Protein AF-A0A957JI49-F1 (afdb_monomer_lite)

Sequence (72 aa):
MTLTTIHSILSNTVWMFYLALGLWGLFRAIRKQGVDGGYL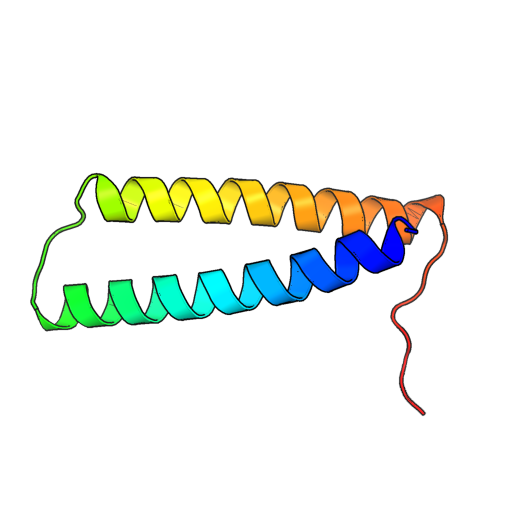GAMVIIQVLVLLQGLMGGYLWLIDGARPGRGG

Foldseek 3Di:
DDLVVVLVVLVVVLVVLVVVLVVVVVVCVVVVHDDDPVSVVSVVVSVVSVVVSVVSVCCCVPPVVDD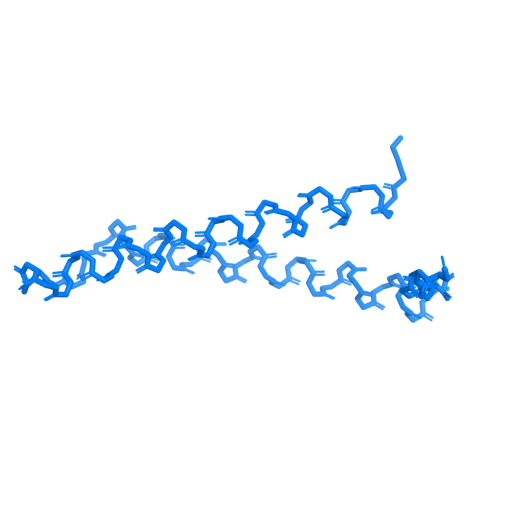DPPDD

Radius of gyration: 15.78 Å; chains: 1; bounding box: 35×27×43 Å

Secondary structure (DSSP, 8-state):
--HHHHHHHHHHHHHHHHHHHHHHHHHHHHTTPPPPHHHHHHHHHHHHHHHHHHHHHHHHHHTS--------

Structure (mmCIF, N/CA/C/O backbone):
data_AF-A0A957JI49-F1
#
_entry.id   AF-A0A957JI49-F1
#
loop_
_atom_site.group_PDB
_atom_site.id
_atom_site.type_symbol
_atom_site.label_atom_id
_atom_site.label_alt_id
_atom_site.label_comp_id
_atom_site.label_asym_id
_atom_site.label_entity_id
_atom_site.label_seq_id
_atom_site.pdbx_PDB_ins_code
_atom_site.Cartn_x
_atom_site.Cartn_y
_atom_site.Cartn_z
_atom_site.occupancy
_atom_site.B_iso_or_equiv
_atom_site.auth_seq_id
_atom_site.auth_comp_id
_atom_site.auth_asym_id
_atom_site.auth_atom_id
_atom_site.pdbx_PDB_model_num
ATOM 1 N N . MET A 1 1 ? 18.585 5.998 -11.356 1.00 59.12 1 MET A N 1
ATOM 2 C CA . MET A 1 1 ? 17.543 5.088 -10.827 1.00 59.12 1 MET A CA 1
ATOM 3 C C . MET A 1 1 ? 16.797 4.507 -12.017 1.00 59.12 1 MET A C 1
ATOM 5 O O . MET A 1 1 ? 16.362 5.297 -12.844 1.00 59.12 1 MET A O 1
ATOM 9 N N . THR A 1 2 ? 16.696 3.183 -12.156 1.00 87.94 2 THR A N 1
ATOM 10 C CA . THR A 1 2 ? 15.921 2.551 -13.244 1.00 87.94 2 THR A CA 1
ATOM 11 C C . THR A 1 2 ? 14.500 2.229 -12.775 1.00 87.94 2 THR A C 1
ATOM 13 O O . THR A 1 2 ? 14.257 2.112 -11.570 1.00 87.94 2 THR A O 1
ATOM 16 N N . LEU A 1 3 ? 13.559 2.061 -13.712 1.00 87.50 3 LEU A N 1
ATOM 17 C CA . LEU A 1 3 ? 12.172 1.696 -13.398 1.00 87.50 3 LEU A CA 1
ATOM 18 C C . LEU A 1 3 ? 12.092 0.376 -12.610 1.00 87.50 3 LEU A C 1
ATOM 20 O O . LEU A 1 3 ? 11.334 0.277 -11.648 1.00 87.50 3 LEU A O 1
ATOM 24 N N . THR A 1 4 ? 12.942 -0.599 -12.945 1.00 89.75 4 THR A N 1
ATOM 25 C CA . THR A 1 4 ? 13.071 -1.875 -12.226 1.00 89.75 4 THR A CA 1
ATOM 26 C C . THR A 1 4 ? 13.486 -1.685 -10.764 1.00 89.75 4 THR A C 1
ATOM 28 O O . THR A 1 4 ? 12.935 -2.340 -9.880 1.00 89.75 4 THR A O 1
ATOM 31 N N . THR A 1 5 ? 14.423 -0.771 -10.474 1.00 90.75 5 THR A N 1
ATOM 32 C CA . THR A 1 5 ? 14.833 -0.467 -9.091 1.00 90.75 5 THR A CA 1
ATOM 33 C C . THR A 1 5 ? 13.680 0.136 -8.292 1.00 90.75 5 THR A C 1
ATOM 35 O O . THR A 1 5 ? 13.436 -0.288 -7.164 1.00 90.75 5 THR A O 1
ATOM 38 N N . ILE A 1 6 ? 12.939 1.083 -8.879 1.00 92.88 6 ILE A N 1
ATOM 39 C CA . ILE A 1 6 ? 11.778 1.706 -8.224 1.00 92.88 6 ILE A CA 1
ATOM 40 C 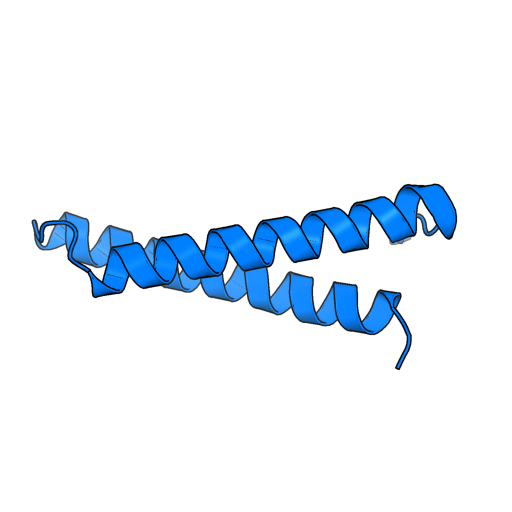C . ILE A 1 6 ? 10.694 0.653 -7.966 1.00 92.88 6 ILE A C 1
ATOM 42 O O . ILE A 1 6 ? 10.175 0.576 -6.856 1.00 92.88 6 ILE A O 1
ATOM 46 N N . HIS A 1 7 ? 10.405 -0.202 -8.951 1.00 92.50 7 HIS A N 1
ATOM 47 C CA . HIS A 1 7 ? 9.434 -1.289 -8.820 1.00 92.50 7 HIS A CA 1
ATOM 48 C C . HIS A 1 7 ? 9.800 -2.278 -7.702 1.00 92.50 7 HIS A C 1
ATOM 50 O O . HIS A 1 7 ? 8.927 -2.716 -6.955 1.00 92.50 7 HIS A O 1
ATOM 56 N N . SER A 1 8 ? 11.086 -2.608 -7.550 1.00 93.31 8 SER A N 1
ATOM 57 C CA . SER A 1 8 ? 11.567 -3.508 -6.494 1.00 93.31 8 SER A CA 1
ATOM 58 C C . SER A 1 8 ? 11.417 -2.897 -5.093 1.00 93.31 8 SER A C 1
ATOM 60 O O . SER A 1 8 ? 10.857 -3.524 -4.191 1.00 93.31 8 SER A O 1
ATOM 62 N N . ILE A 1 9 ? 11.834 -1.638 -4.917 1.00 94.88 9 ILE A N 1
ATOM 63 C CA . ILE A 1 9 ? 11.701 -0.919 -3.637 1.00 94.88 9 ILE A CA 1
ATOM 64 C C . ILE A 1 9 ? 10.224 -0.748 -3.262 1.00 94.88 9 ILE A C 1
ATOM 66 O O . ILE A 1 9 ? 9.838 -0.973 -2.109 1.00 94.88 9 ILE A O 1
ATOM 70 N N . LEU A 1 10 ? 9.384 -0.389 -4.238 1.00 94.69 10 LEU A N 1
ATOM 71 C CA . LEU A 1 10 ? 7.946 -0.260 -4.037 1.00 94.69 10 LEU A CA 1
ATOM 72 C C . LEU A 1 10 ? 7.320 -1.611 -3.674 1.00 94.69 10 LEU A C 1
ATOM 74 O O . LEU A 1 10 ? 6.544 -1.662 -2.725 1.00 94.69 10 LEU A O 1
ATOM 78 N N . SER A 1 11 ? 7.728 -2.711 -4.319 1.00 95.88 11 SER A N 1
ATOM 79 C CA . SER A 1 11 ? 7.275 -4.068 -3.974 1.00 95.88 11 SER A CA 1
ATOM 80 C C . SER A 1 11 ? 7.508 -4.397 -2.504 1.00 95.88 11 SER A C 1
ATOM 82 O O . SER A 1 11 ? 6.604 -4.879 -1.820 1.00 95.88 11 SER A O 1
ATOM 84 N N . ASN A 1 12 ? 8.720 -4.128 -2.010 1.00 96.19 12 ASN A N 1
ATOM 85 C CA . ASN A 1 12 ? 9.077 -4.403 -0.622 1.00 96.19 12 ASN A CA 1
ATOM 86 C C . ASN A 1 12 ? 8.244 -3.546 0.345 1.00 96.19 12 ASN A C 1
ATOM 88 O O . ASN A 1 12 ? 7.718 -4.042 1.339 1.00 96.19 12 ASN A O 1
ATOM 92 N N . THR A 1 13 ? 8.055 -2.272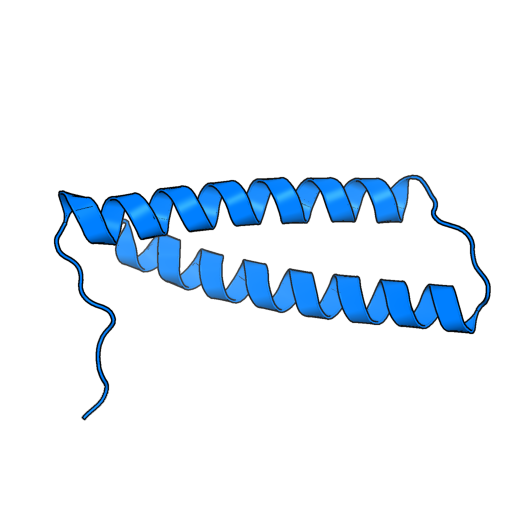 0.002 1.00 96.06 13 THR A N 1
ATOM 93 C CA . THR A 1 13 ? 7.254 -1.327 0.792 1.00 96.06 13 THR A CA 1
ATOM 94 C C . THR A 1 13 ? 5.780 -1.744 0.850 1.00 96.06 13 THR A C 1
ATOM 96 O O . THR A 1 13 ? 5.185 -1.746 1.925 1.00 96.06 13 THR A O 1
ATOM 99 N N . VAL A 1 14 ? 5.198 -2.151 -0.284 1.00 96.81 14 VAL A N 1
ATOM 100 C CA . VAL A 1 14 ? 3.801 -2.606 -0.404 1.00 96.81 14 VAL A CA 1
ATOM 101 C C . VAL A 1 14 ? 3.541 -3.826 0.471 1.00 96.81 14 VAL A C 1
ATOM 103 O O . VAL A 1 14 ? 2.575 -3.840 1.232 1.00 96.81 14 VAL A O 1
ATOM 106 N N . TRP A 1 15 ? 4.411 -4.836 0.407 1.00 96.38 15 TRP A N 1
ATOM 107 C CA . TRP A 1 15 ? 4.281 -6.035 1.236 1.00 96.38 15 TRP A CA 1
ATOM 108 C C . TRP A 1 15 ? 4.399 -5.720 2.735 1.00 96.38 15 TRP A C 1
ATOM 110 O O . TRP A 1 15 ? 3.563 -6.166 3.523 1.00 96.38 15 TRP A O 1
ATOM 120 N N . MET A 1 16 ? 5.386 -4.909 3.135 1.00 97.69 16 MET A N 1
ATOM 121 C CA . MET A 1 16 ? 5.542 -4.490 4.533 1.00 97.69 16 MET A CA 1
ATOM 122 C C . MET A 1 16 ? 4.323 -3.707 5.036 1.00 97.69 16 MET A C 1
ATOM 124 O O . MET A 1 16 ? 3.869 -3.928 6.160 1.00 97.69 16 MET A O 1
ATOM 128 N N . PHE A 1 17 ? 3.761 -2.825 4.206 1.00 96.81 17 PHE A N 1
ATOM 129 C CA . PHE A 1 17 ? 2.555 -2.077 4.549 1.00 96.81 17 PHE A CA 1
ATOM 130 C C . PHE A 1 17 ? 1.336 -2.997 4.687 1.00 96.81 17 PHE A C 1
ATOM 132 O O . PHE A 1 17 ? 0.576 -2.857 5.643 1.00 96.81 17 PHE A O 1
ATOM 139 N N . TYR A 1 18 ? 1.183 -3.988 3.802 1.00 97.19 18 TYR A N 1
ATOM 140 C CA . TYR A 1 18 ? 0.147 -5.017 3.924 1.00 97.19 18 TYR A CA 1
ATOM 141 C C . TYR A 1 18 ? 0.244 -5.790 5.236 1.00 97.19 18 TYR A C 1
ATOM 143 O O . TYR A 1 18 ? -0.769 -5.968 5.913 1.00 97.19 18 TYR A O 1
ATOM 151 N N . LEU A 1 19 ? 1.449 -6.229 5.610 1.00 97.94 19 LEU A N 1
ATOM 152 C CA . LEU A 1 19 ? 1.681 -6.912 6.880 1.00 97.94 19 LEU A CA 1
ATOM 153 C C . LEU A 1 19 ? 1.288 -6.028 8.065 1.00 97.94 19 LEU A C 1
ATOM 155 O O . LEU A 1 19 ? 0.540 -6.469 8.936 1.00 97.94 19 LEU A O 1
ATOM 159 N N . ALA A 1 20 ? 1.748 -4.776 8.085 1.00 98.06 20 ALA A N 1
ATOM 160 C CA . ALA A 1 20 ? 1.424 -3.835 9.153 1.00 98.06 20 ALA A CA 1
ATOM 161 C C . ALA A 1 20 ? -0.092 -3.587 9.254 1.00 98.06 20 ALA A C 1
ATOM 163 O O . ALA A 1 20 ? -0.657 -3.634 10.348 1.00 98.06 20 ALA A O 1
ATOM 164 N N . LEU A 1 21 ? -0.766 -3.385 8.119 1.00 97.69 21 LEU A N 1
ATOM 165 C CA . LEU A 1 21 ? -2.210 -3.165 8.060 1.00 97.69 21 LEU A CA 1
ATOM 166 C C . LEU A 1 21 ? -3.005 -4.411 8.475 1.00 97.69 21 LEU A C 1
ATOM 168 O O . LEU A 1 21 ? -4.005 -4.295 9.184 1.00 97.69 21 LEU A O 1
ATOM 172 N N . GLY A 1 22 ? -2.547 -5.601 8.081 1.00 96.88 22 GLY A N 1
ATOM 173 C CA . GLY A 1 22 ? -3.128 -6.882 8.480 1.00 96.88 22 GLY A CA 1
ATOM 174 C C . GLY A 1 22 ? -3.000 -7.132 9.981 1.00 96.88 22 GLY A C 1
ATOM 175 O O . GLY A 1 22 ? -3.990 -7.462 10.633 1.00 96.88 22 GLY A O 1
ATOM 176 N N . LEU A 1 23 ? -1.817 -6.893 10.557 1.00 98.19 23 LEU A N 1
ATOM 177 C CA . LEU A 1 23 ? -1.587 -6.990 12.002 1.00 98.19 23 LEU A CA 1
ATOM 178 C C . LEU A 1 23 ? -2.433 -5.977 12.780 1.00 98.19 23 LEU A C 1
ATOM 180 O O . LEU A 1 23 ? -3.040 -6.330 13.791 1.00 98.19 23 LEU A O 1
ATOM 184 N N . TRP A 1 24 ? -2.528 -4.736 12.296 1.00 97.81 24 TRP A N 1
ATOM 185 C CA . TRP A 1 24 ? -3.377 -3.722 12.914 1.00 97.81 24 TRP A CA 1
ATOM 186 C C . TRP A 1 24 ? -4.862 -4.099 12.833 1.00 97.81 24 TRP A C 1
ATOM 188 O O . TRP A 1 24 ? -5.571 -4.012 13.835 1.00 97.81 24 TRP A O 1
ATOM 198 N N . GLY A 1 25 ? -5.328 -4.588 11.682 1.00 96.75 25 GLY A N 1
ATOM 199 C CA . GLY A 1 25 ? -6.692 -5.088 11.506 1.00 96.75 25 GLY A CA 1
ATOM 200 C C . GLY A 1 25 ? -7.014 -6.255 12.440 1.00 96.75 25 GLY A C 1
ATOM 201 O O . GLY A 1 25 ? -8.045 -6.240 13.110 1.00 96.75 25 GLY A O 1
ATOM 202 N N . LEU A 1 26 ? -6.099 -7.221 12.561 1.00 97.12 26 LEU A N 1
ATOM 203 C CA . LEU A 1 26 ? -6.231 -8.351 13.482 1.00 97.12 26 LEU A CA 1
ATOM 204 C C . LEU A 1 26 ? -6.304 -7.882 14.940 1.00 97.12 26 LEU A C 1
ATOM 206 O O . LEU A 1 26 ? -7.182 -8.308 15.688 1.00 97.12 26 LEU A O 1
ATOM 210 N N . PHE A 1 27 ? -5.427 -6.961 15.338 1.00 97.50 27 PHE A N 1
ATOM 211 C CA . PHE A 1 27 ? -5.440 -6.374 16.676 1.00 97.50 27 PHE A CA 1
ATOM 212 C C . PHE A 1 27 ? -6.769 -5.674 16.993 1.00 97.50 27 PHE A C 1
ATOM 214 O O . PHE A 1 27 ? -7.327 -5.860 18.077 1.00 97.50 27 PHE A O 1
ATOM 221 N N . ARG A 1 28 ? -7.316 -4.911 16.040 1.00 96.19 28 ARG A N 1
ATOM 222 C CA . ARG A 1 28 ? -8.635 -4.272 16.178 1.00 96.19 28 ARG A CA 1
ATOM 223 C C . ARG A 1 28 ? -9.757 -5.296 16.301 1.00 96.19 28 ARG A C 1
ATOM 225 O O . ARG A 1 28 ? -10.623 -5.131 17.159 1.00 96.19 28 ARG A O 1
ATOM 232 N N . ALA A 1 29 ? -9.719 -6.361 15.499 1.00 95.81 29 ALA A N 1
ATOM 233 C CA . ALA A 1 29 ? -10.703 -7.440 15.543 1.00 95.81 29 ALA A CA 1
ATOM 234 C C . ALA A 1 29 ? -10.704 -8.151 16.906 1.00 95.81 29 ALA A C 1
ATOM 236 O O . ALA A 1 29 ? -11.766 -8.334 17.500 1.00 95.81 29 ALA A O 1
ATOM 237 N N . ILE A 1 30 ? -9.521 -8.457 17.455 1.00 98.00 30 ILE A N 1
ATOM 238 C CA . ILE A 1 30 ? -9.369 -9.029 18.806 1.00 98.00 30 ILE A CA 1
ATOM 239 C C . ILE A 1 30 ? -9.962 -8.087 19.864 1.00 98.00 30 ILE A C 1
ATOM 241 O O . ILE A 1 30 ? -10.652 -8.530 20.781 1.00 98.00 30 ILE A O 1
ATOM 245 N N . ARG A 1 31 ? -9.746 -6.775 19.719 1.00 96.88 31 ARG A N 1
ATOM 246 C CA . ARG A 1 31 ? -10.311 -5.748 20.609 1.00 96.88 31 ARG A CA 1
ATOM 247 C C . ARG A 1 31 ? -11.782 -5.418 20.339 1.00 96.88 31 ARG A C 1
ATOM 249 O O . ARG A 1 31 ? -12.313 -4.526 20.997 1.00 96.88 31 ARG A O 1
ATOM 256 N N . LYS A 1 32 ? -12.441 -6.105 19.396 1.00 96.44 32 LYS A N 1
ATOM 257 C CA . LYS A 1 32 ? -13.823 -5.833 18.956 1.00 96.44 32 LYS A CA 1
ATOM 258 C C . LYS A 1 32 ? -14.044 -4.366 18.563 1.00 96.44 32 LYS A C 1
ATOM 260 O O . LYS A 1 32 ? -15.128 -3.815 18.744 1.00 96.44 32 LYS A O 1
ATOM 265 N N . GLN A 1 33 ? -13.003 -3.718 18.049 1.00 93.75 33 GLN A N 1
ATOM 266 C CA . GLN A 1 33 ? -13.081 -2.350 17.563 1.00 93.75 33 GLN A CA 1
ATOM 267 C C . GLN A 1 33 ? -13.684 -2.360 16.162 1.00 93.75 33 GLN A C 1
ATOM 269 O O . GLN A 1 33 ? -13.247 -3.119 15.298 1.00 93.75 33 GLN A O 1
ATOM 274 N N . GLY A 1 34 ? -14.673 -1.495 15.933 1.00 92.12 34 GLY A N 1
ATOM 275 C CA . GLY A 1 34 ? -15.217 -1.270 14.599 1.00 92.12 34 GLY A CA 1
ATOM 276 C C . GLY A 1 34 ? -14.173 -0.689 13.646 1.00 92.12 34 GLY A C 1
ATOM 277 O O . GLY A 1 34 ? -13.067 -0.317 14.047 1.00 92.12 34 GLY A O 1
ATOM 278 N N . VAL A 1 35 ? -14.539 -0.593 12.375 1.00 92.81 35 VAL A N 1
ATOM 279 C CA . VAL A 1 35 ? -13.727 0.055 11.345 1.00 92.81 35 VAL A CA 1
ATOM 280 C C . VAL A 1 35 ? -13.891 1.572 11.469 1.00 92.81 35 VAL A C 1
ATOM 282 O O . VAL A 1 35 ? -15.003 2.078 11.355 1.00 92.81 35 VAL A O 1
ATOM 285 N N . ASP A 1 36 ? -12.799 2.294 11.726 1.00 94.25 36 ASP A N 1
ATOM 286 C CA . ASP A 1 36 ? -12.800 3.762 11.751 1.00 94.25 36 ASP A CA 1
ATOM 287 C C . ASP A 1 36 ? -12.220 4.361 10.463 1.00 94.25 36 ASP A C 1
ATOM 289 O O . ASP A 1 36 ? -11.674 3.662 9.604 1.00 94.25 36 ASP A O 1
ATOM 293 N N . GLY A 1 37 ? -12.319 5.688 10.347 1.00 96.06 37 GLY A N 1
ATOM 294 C CA . GLY A 1 37 ? -11.788 6.426 9.204 1.00 96.06 37 GLY A CA 1
ATOM 295 C C . GLY A 1 37 ? -10.275 6.277 9.017 1.00 96.06 37 GLY A C 1
ATOM 296 O O . GLY A 1 37 ? -9.808 6.300 7.883 1.00 96.06 37 GLY A O 1
ATOM 297 N N . GLY A 1 38 ? -9.507 6.062 10.091 1.00 96.00 38 GLY A N 1
ATOM 298 C CA . GLY A 1 38 ? -8.059 5.860 10.003 1.00 96.00 38 GLY A CA 1
ATOM 299 C C . GLY A 1 38 ? -7.700 4.544 9.314 1.00 96.00 38 GLY A C 1
ATOM 300 O O . GLY A 1 38 ? -6.854 4.515 8.422 1.00 96.00 38 GLY A O 1
ATOM 301 N N . TYR A 1 39 ? -8.379 3.455 9.678 1.00 96.50 39 TYR A N 1
ATOM 302 C CA . TYR A 1 39 ? -8.168 2.152 9.045 1.00 96.50 39 TYR A CA 1
ATOM 303 C C . TYR A 1 39 ? -8.717 2.099 7.621 1.00 96.50 39 TYR A C 1
ATOM 305 O O . TYR A 1 39 ? -8.059 1.543 6.745 1.00 96.50 39 TYR A O 1
ATOM 313 N N . LEU A 1 40 ? -9.864 2.736 7.353 1.00 97.38 40 LEU A N 1
ATOM 314 C CA . LEU A 1 40 ? -10.359 2.896 5.980 1.00 97.38 40 LEU A CA 1
ATOM 315 C C . LEU A 1 40 ? -9.386 3.704 5.118 1.00 97.38 40 LEU A C 1
ATOM 317 O O . LEU A 1 40 ? -9.101 3.308 3.993 1.00 97.38 40 LEU A O 1
ATOM 321 N N . GLY A 1 41 ? -8.830 4.794 5.650 1.00 97.56 41 GLY A N 1
ATOM 322 C CA . GLY A 1 41 ? -7.811 5.581 4.958 1.00 97.56 41 GLY A CA 1
ATOM 323 C C . GLY A 1 41 ? -6.581 4.742 4.611 1.00 97.56 41 GLY A C 1
ATOM 324 O O . GLY A 1 41 ? -6.127 4.751 3.469 1.00 97.56 41 GLY A O 1
ATOM 325 N N . ALA A 1 42 ? -6.090 3.941 5.559 1.00 97.25 42 ALA A N 1
ATOM 326 C CA . ALA A 1 42 ? -4.978 3.028 5.313 1.00 97.25 42 ALA A CA 1
ATOM 327 C C . ALA A 1 42 ? -5.311 1.947 4.262 1.00 97.25 42 ALA A C 1
ATOM 329 O O . ALA A 1 42 ? -4.463 1.633 3.427 1.00 97.25 42 ALA A O 1
ATOM 330 N N . MET A 1 43 ? -6.546 1.430 4.248 1.00 97.06 43 MET A N 1
ATOM 331 C CA . MET A 1 43 ? -7.031 0.510 3.209 1.00 97.06 43 MET A CA 1
ATOM 332 C C . MET A 1 43 ? -7.039 1.147 1.813 1.00 97.06 43 MET A C 1
ATOM 334 O O . MET A 1 43 ? -6.605 0.526 0.844 1.00 97.06 43 MET A O 1
ATOM 338 N N . VAL A 1 44 ? -7.477 2.402 1.697 1.00 98.06 44 VAL A N 1
ATOM 339 C CA . VAL A 1 44 ? -7.444 3.131 0.419 1.00 98.06 44 VAL A CA 1
ATOM 340 C C . VAL A 1 44 ? -6.002 3.332 -0.051 1.00 98.06 44 VAL A C 1
ATOM 342 O O . VAL A 1 44 ? -5.700 3.099 -1.221 1.00 98.06 44 VAL A O 1
ATOM 345 N N . ILE A 1 45 ? -5.094 3.702 0.858 1.00 97.25 45 ILE A N 1
ATOM 346 C CA . ILE A 1 45 ? -3.674 3.897 0.536 1.00 97.25 45 ILE A CA 1
ATOM 347 C C . ILE A 1 45 ? -3.062 2.613 -0.028 1.00 97.25 45 ILE A C 1
ATOM 349 O O . ILE A 1 45 ? -2.448 2.663 -1.095 1.00 97.25 45 ILE A O 1
ATOM 353 N N . ILE A 1 46 ? -3.244 1.457 0.628 1.00 96.88 46 ILE A N 1
ATOM 354 C CA . ILE A 1 46 ? -2.679 0.203 0.103 1.00 96.88 46 ILE A CA 1
ATOM 355 C C . ILE A 1 46 ? -3.267 -0.145 -1.265 1.00 96.88 46 ILE A C 1
ATOM 357 O O . ILE A 1 46 ? -2.535 -0.596 -2.141 1.00 96.88 46 ILE A O 1
ATOM 361 N N . GLN A 1 47 ? -4.555 0.114 -1.491 1.00 97.12 47 GLN A N 1
ATOM 362 C CA . GLN A 1 47 ? -5.197 -0.189 -2.765 1.00 97.12 47 GLN A CA 1
ATOM 363 C C . GLN A 1 47 ? -4.611 0.645 -3.912 1.00 97.12 47 GLN A C 1
ATOM 365 O O . GLN A 1 47 ? -4.321 0.103 -4.979 1.00 97.12 47 GLN A O 1
ATOM 370 N N . VAL A 1 48 ? -4.338 1.932 -3.674 1.00 97.75 48 VAL A N 1
ATOM 371 C CA . VAL A 1 48 ? -3.628 2.795 -4.632 1.00 97.75 48 VAL A CA 1
ATOM 372 C C . VAL A 1 48 ? -2.205 2.290 -4.880 1.00 97.75 48 VAL A C 1
ATOM 374 O O . VAL A 1 48 ? -1.787 2.181 -6.033 1.00 97.75 48 VAL A O 1
ATOM 377 N N . LEU A 1 49 ? -1.465 1.932 -3.827 1.00 96.50 49 LEU A N 1
ATOM 378 C CA . LEU A 1 49 ? -0.093 1.432 -3.964 1.00 96.50 49 LEU A CA 1
ATOM 379 C C . LEU A 1 49 ? -0.026 0.125 -4.766 1.00 96.50 49 LEU A C 1
ATOM 381 O O . LEU A 1 49 ? 0.865 -0.039 -5.596 1.00 96.50 49 LEU A O 1
ATOM 385 N N . VAL A 1 50 ? -0.976 -0.789 -4.559 1.00 96.06 50 VAL A N 1
ATOM 386 C CA . VAL A 1 50 ? -1.062 -2.057 -5.299 1.00 96.06 50 VAL A CA 1
ATOM 387 C C . VAL A 1 50 ? -1.383 -1.827 -6.767 1.00 96.06 50 VAL A C 1
ATOM 389 O O . VAL A 1 50 ? -0.777 -2.471 -7.621 1.00 96.06 50 VAL A O 1
ATOM 392 N N . LEU A 1 51 ? -2.289 -0.896 -7.079 1.00 97.38 51 LEU A N 1
ATOM 393 C CA . LEU A 1 51 ? -2.573 -0.525 -8.465 1.00 97.38 51 LEU A CA 1
ATOM 394 C C . LEU A 1 51 ? -1.318 0.017 -9.153 1.00 97.38 51 LEU A C 1
ATOM 396 O O . LEU A 1 51 ? -0.976 -0.443 -10.240 1.00 97.38 51 LEU A O 1
ATOM 400 N N . LEU A 1 52 ? -0.584 0.924 -8.503 1.00 96.31 52 LEU A N 1
ATOM 401 C CA . LEU A 1 52 ? 0.680 1.442 -9.034 1.00 96.31 52 LEU A CA 1
ATOM 402 C C . LEU A 1 52 ? 1.719 0.329 -9.225 1.00 96.31 52 LEU A C 1
ATOM 404 O O . LEU A 1 52 ? 2.323 0.227 -10.292 1.00 96.31 52 LEU A O 1
ATOM 408 N N . GLN A 1 53 ? 1.883 -0.545 -8.231 1.00 95.00 53 GLN A N 1
ATOM 409 C CA . GLN A 1 53 ? 2.813 -1.672 -8.296 1.00 95.00 53 GLN A CA 1
ATOM 410 C C . GLN A 1 53 ? 2.465 -2.636 -9.440 1.00 95.00 53 GLN A C 1
ATOM 412 O O . GLN A 1 53 ? 3.356 -3.079 -10.167 1.00 95.00 53 GLN A O 1
ATOM 417 N N . GLY A 1 54 ? 1.176 -2.932 -9.624 1.00 94.69 54 GLY A N 1
ATOM 418 C CA . GLY A 1 54 ? 0.668 -3.784 -10.696 1.00 94.69 54 GLY A CA 1
ATOM 419 C C . GLY A 1 54 ? 0.873 -3.171 -12.080 1.00 94.69 54 GLY A C 1
ATOM 420 O O . GLY A 1 54 ? 1.327 -3.865 -12.986 1.00 94.69 54 GLY A O 1
ATOM 421 N N . LEU A 1 55 ? 0.622 -1.867 -12.235 1.00 95.62 55 LEU A N 1
ATOM 422 C CA . LEU A 1 55 ? 0.870 -1.147 -13.487 1.00 95.62 55 LEU A CA 1
ATOM 423 C C . LEU A 1 55 ? 2.356 -1.159 -13.861 1.00 95.62 55 LEU A C 1
ATOM 425 O O . LEU A 1 55 ? 2.698 -1.451 -15.004 1.00 95.62 55 LEU A O 1
ATOM 429 N N . MET A 1 56 ? 3.245 -0.906 -12.897 1.00 93.50 56 MET A N 1
ATOM 430 C CA . MET A 1 56 ? 4.693 -0.949 -13.126 1.00 93.50 56 MET A CA 1
ATOM 431 C C . MET A 1 56 ? 5.177 -2.360 -13.473 1.00 93.50 56 MET A C 1
ATOM 433 O O . MET A 1 56 ? 5.949 -2.526 -14.413 1.00 93.50 56 MET A O 1
ATOM 437 N N . GLY A 1 57 ? 4.712 -3.381 -12.747 1.00 92.12 57 GLY A N 1
ATOM 438 C CA . GLY A 1 57 ? 5.064 -4.775 -13.031 1.00 92.12 57 GLY A CA 1
ATOM 439 C C . GLY A 1 57 ? 4.553 -5.231 -14.397 1.00 92.12 57 GLY A C 1
ATOM 440 O O . GLY A 1 57 ? 5.287 -5.864 -15.152 1.00 92.12 57 GLY A O 1
ATOM 441 N N . GLY A 1 58 ? 3.323 -4.845 -14.747 1.00 92.50 58 GLY A N 1
ATOM 442 C CA . GLY A 1 58 ? 2.732 -5.098 -16.059 1.00 92.50 58 GLY A CA 1
ATOM 443 C C . GLY A 1 58 ? 3.505 -4.418 -17.186 1.00 92.50 58 GLY A C 1
ATOM 444 O O . GLY A 1 58 ? 3.806 -5.066 -18.185 1.00 92.50 58 GLY A O 1
ATOM 445 N N . TYR A 1 59 ? 3.896 -3.152 -17.008 1.00 92.12 59 TYR A N 1
ATOM 446 C CA . TYR A 1 59 ? 4.741 -2.429 -17.962 1.00 92.12 59 TYR A CA 1
ATOM 447 C C . TYR A 1 59 ? 6.090 -3.136 -18.165 1.00 92.12 59 TYR A C 1
ATOM 449 O O . TYR A 1 59 ? 6.470 -3.423 -19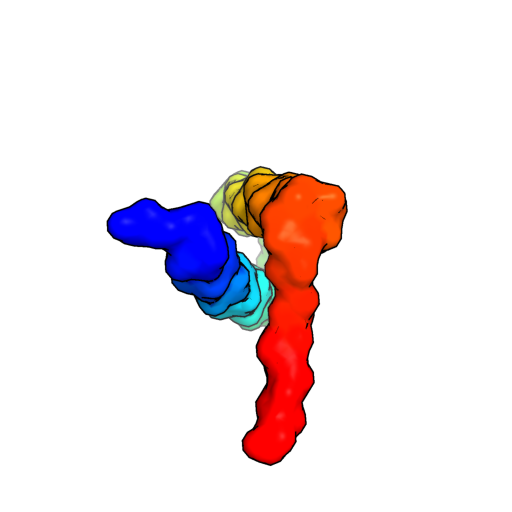.298 1.00 92.12 59 TYR A O 1
ATOM 457 N N . LEU A 1 60 ? 6.786 -3.480 -17.076 1.00 89.31 60 LEU A N 1
ATOM 458 C CA . LEU A 1 60 ? 8.083 -4.165 -17.136 1.00 89.31 60 LEU A CA 1
ATOM 459 C C . LEU A 1 60 ? 7.987 -5.534 -17.828 1.00 89.31 60 LEU A C 1
ATOM 461 O O . LEU A 1 60 ? 8.893 -5.923 -18.563 1.00 89.31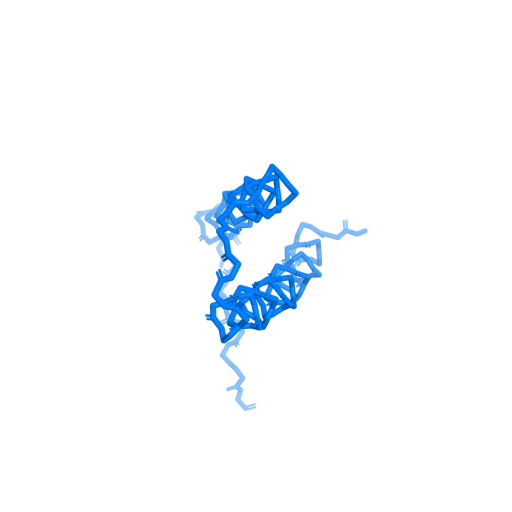 60 LEU A O 1
ATOM 465 N N . TRP A 1 61 ? 6.887 -6.256 -17.607 1.00 89.00 61 TRP A N 1
ATOM 466 C CA . TRP A 1 61 ? 6.659 -7.568 -18.207 1.00 89.00 61 TRP A CA 1
ATOM 467 C C . TRP A 1 61 ? 6.302 -7.488 -19.699 1.00 89.00 61 TRP A C 1
ATOM 469 O O . TRP A 1 61 ? 6.824 -8.274 -20.489 1.00 89.00 61 TRP A O 1
ATOM 479 N N . LEU A 1 62 ? 5.435 -6.545 -20.086 1.00 90.00 62 LEU A N 1
ATOM 480 C CA . LEU A 1 62 ? 4.917 -6.418 -21.454 1.00 90.00 62 LEU A CA 1
ATOM 481 C C . LEU A 1 62 ? 5.861 -5.679 -22.403 1.00 90.00 62 LEU A C 1
ATOM 483 O O . LEU A 1 62 ? 5.942 -6.044 -23.572 1.00 90.00 62 LEU A O 1
ATOM 487 N N . ILE A 1 63 ? 6.521 -4.622 -21.926 1.00 85.31 63 ILE A N 1
ATOM 488 C CA . ILE A 1 63 ? 7.254 -3.678 -22.782 1.00 85.31 63 ILE A CA 1
ATOM 489 C C . ILE A 1 63 ? 8.756 -3.913 -22.685 1.00 85.31 63 ILE A C 1
ATOM 491 O O . ILE A 1 63 ? 9.411 -4.105 -23.706 1.00 85.31 63 ILE A O 1
ATOM 495 N N . ASP A 1 64 ? 9.295 -3.976 -21.468 1.00 76.38 64 ASP A N 1
ATOM 496 C CA . ASP A 1 64 ? 10.740 -4.153 -21.275 1.00 76.38 64 ASP A CA 1
ATOM 497 C C . ASP A 1 64 ? 11.177 -5.624 -21.397 1.00 76.38 64 ASP A C 1
ATOM 499 O O . ASP A 1 64 ? 12.371 -5.927 -21.383 1.00 76.38 64 ASP A O 1
ATOM 503 N N . GLY A 1 65 ? 10.225 -6.563 -21.489 1.00 72.50 65 GLY A N 1
ATOM 504 C CA . GLY A 1 65 ? 10.502 -8.001 -21.525 1.00 72.50 65 GLY A CA 1
ATOM 505 C C . GLY A 1 65 ? 11.244 -8.502 -20.282 1.00 72.50 65 GLY A C 1
ATOM 506 O O . GLY A 1 65 ? 11.829 -9.591 -20.305 1.00 72.50 65 GLY A O 1
ATOM 507 N N . ALA A 1 66 ? 11.241 -7.713 -19.201 1.00 70.31 66 ALA A N 1
ATOM 508 C CA . ALA A 1 66 ? 11.937 -8.013 -17.967 1.00 70.31 66 ALA A CA 1
ATOM 509 C C . ALA A 1 66 ? 11.289 -9.249 -17.339 1.00 70.31 66 ALA A C 1
ATOM 511 O O . ALA A 1 66 ? 10.158 -9.223 -16.849 1.00 70.31 66 ALA A O 1
ATOM 512 N N . ARG A 1 67 ? 12.004 -10.374 -17.389 1.00 70.06 67 ARG A N 1
ATOM 513 C CA . ARG A 1 67 ? 11.551 -11.620 -16.773 1.00 70.06 67 ARG A CA 1
ATOM 514 C C . ARG A 1 67 ? 11.934 -11.607 -15.297 1.00 70.06 67 ARG A C 1
ATOM 516 O O . ARG A 1 67 ? 13.044 -11.178 -14.978 1.00 70.06 67 ARG A O 1
ATOM 523 N N . PRO A 1 68 ? 11.066 -12.109 -14.400 1.00 67.62 68 PRO A N 1
ATOM 524 C CA . PRO A 1 68 ? 11.450 -12.337 -13.016 1.00 67.62 68 PRO A CA 1
ATOM 525 C C . PRO A 1 68 ? 12.743 -13.150 -12.998 1.00 67.62 68 PRO A C 1
ATOM 527 O O . PRO A 1 68 ? 12.811 -14.201 -13.643 1.00 67.62 68 PRO A O 1
ATOM 530 N N . GLY A 1 69 ? 13.771 -12.644 -12.312 1.00 66.06 69 GLY A N 1
ATOM 531 C CA . GLY A 1 69 ? 15.028 -13.361 -12.142 1.00 66.06 69 GLY A CA 1
ATOM 532 C C . GLY A 1 69 ? 14.732 -14.704 -11.489 1.00 66.06 69 GLY A C 1
ATOM 533 O O . GLY A 1 69 ? 14.411 -14.765 -10.305 1.00 66.06 69 GLY A O 1
ATOM 534 N N . ARG A 1 70 ? 14.776 -15.781 -12.274 1.00 65.81 70 ARG A N 1
ATOM 535 C CA . ARG A 1 70 ? 14.743 -17.141 -11.744 1.00 65.81 70 ARG A CA 1
ATOM 536 C C . ARG A 1 70 ? 16.129 -17.356 -11.155 1.00 65.81 70 ARG A C 1
ATOM 538 O O . ARG A 1 70 ? 17.074 -17.540 -11.915 1.00 65.81 70 ARG A O 1
ATOM 545 N N . GLY A 1 71 ? 16.257 -17.208 -9.838 1.00 56.56 71 GLY A N 1
ATOM 546 C CA . GLY A 1 71 ? 17.489 -17.561 -9.138 1.00 56.56 71 GLY A CA 1
ATOM 547 C C . GLY A 1 71 ? 17.890 -18.988 -9.512 1.00 56.56 71 GLY A C 1
ATOM 548 O O . GLY A 1 71 ? 17.050 -19.889 -9.448 1.00 56.56 71 GLY A O 1
ATOM 549 N N . GLY A 1 72 ? 19.127 -19.141 -9.980 1.00 38.06 72 GLY A N 1
ATOM 550 C CA . GLY A 1 72 ? 19.838 -20.413 -10.081 1.00 38.06 72 GLY A CA 1
ATOM 551 C C . GLY A 1 72 ? 20.776 -20.556 -8.898 1.00 38.06 72 GLY A C 1
ATOM 552 O O . GLY A 1 72 ? 21.283 -19.503 -8.447 1.00 38.06 72 GLY A O 1
#

pLDDT: mean 90.75, std 11.66, range [38.06, 98.19]